Protein AF-A0A6A7BWP7-F1 (afdb_monomer_lite)

Structure (mmCIF, N/CA/C/O backbone):
data_AF-A0A6A7BWP7-F1
#
_entry.id   AF-A0A6A7BWP7-F1
#
loop_
_atom_site.group_PDB
_atom_site.id
_atom_site.type_symbol
_atom_site.label_atom_id
_atom_site.label_alt_id
_atom_site.label_comp_id
_atom_site.label_asym_id
_atom_site.label_entity_id
_atom_site.label_seq_id
_atom_site.pdbx_PDB_ins_code
_atom_site.Cartn_x
_atom_site.Cartn_y
_atom_site.Cartn_z
_atom_site.occupancy
_atom_site.B_iso_or_equiv
_atom_site.auth_seq_id
_atom_site.auth_comp_id
_atom_site.auth_asym_id
_atom_site.auth_atom_id
_atom_site.pdbx_PDB_model_num
ATOM 1 N N . MET A 1 1 ? -12.183 11.495 93.564 1.00 42.34 1 MET A N 1
ATOM 2 C CA . MET A 1 1 ? -11.309 10.315 93.735 1.00 42.34 1 MET A CA 1
ATOM 3 C C . MET A 1 1 ? -12.246 9.136 93.512 1.00 42.34 1 MET A C 1
ATOM 5 O O . MET A 1 1 ? -13.170 9.020 94.295 1.00 42.34 1 MET A O 1
ATOM 9 N N . THR A 1 2 ? -12.256 8.401 92.407 1.00 39.53 2 THR A N 1
ATOM 10 C CA . THR A 1 2 ? -11.175 7.902 91.549 1.00 39.53 2 THR A CA 1
ATOM 11 C C . THR A 1 2 ? -11.721 7.585 90.141 1.00 39.53 2 THR A C 1
ATOM 13 O O . THR A 1 2 ? -12.875 7.202 90.005 1.00 39.53 2 THR A O 1
ATOM 16 N N . GLU A 1 3 ? -10.885 7.839 89.125 1.00 33.81 3 GLU A N 1
ATOM 17 C CA . GLU A 1 3 ? -10.577 6.993 87.947 1.00 33.81 3 GLU A CA 1
ATOM 18 C C . GLU A 1 3 ? -11.770 6.305 87.234 1.00 33.81 3 GLU A C 1
ATOM 20 O O . GLU A 1 3 ? -12.441 5.444 87.779 1.00 33.81 3 GLU A O 1
ATOM 25 N N . GLY A 1 4 ? -12.124 6.623 85.986 1.00 46.78 4 GLY A N 1
ATOM 26 C CA . GLY A 1 4 ? -11.237 6.657 84.827 1.00 46.78 4 GLY A CA 1
ATOM 27 C C . GLY A 1 4 ? -11.129 5.267 84.192 1.00 46.78 4 GLY A C 1
ATOM 28 O O . GLY A 1 4 ? -10.122 4.600 84.373 1.00 46.78 4 GLY A O 1
ATOM 29 N N . THR A 1 5 ? -12.139 4.837 83.427 1.00 46.66 5 THR A N 1
ATOM 30 C CA . THR A 1 5 ? -11.960 3.773 82.422 1.00 46.66 5 THR A CA 1
ATOM 31 C C . THR A 1 5 ? -12.579 4.197 81.095 1.00 46.66 5 THR A C 1
ATOM 33 O O . THR A 1 5 ? -13.756 4.027 80.797 1.00 46.66 5 THR A O 1
ATOM 36 N N . SER A 1 6 ? -11.723 4.815 80.293 1.00 50.03 6 SER A N 1
ATOM 37 C CA . SER A 1 6 ? -11.802 4.892 78.843 1.00 50.03 6 SER A CA 1
ATOM 38 C C . SER A 1 6 ? -12.019 3.497 78.266 1.00 50.03 6 SER A C 1
ATOM 40 O O . SER A 1 6 ? -11.224 2.611 78.558 1.00 50.03 6 SER A O 1
ATOM 42 N N . ASN A 1 7 ? -13.014 3.306 77.399 1.00 47.91 7 ASN A N 1
ATOM 43 C CA . ASN A 1 7 ? -12.955 2.241 76.403 1.00 47.91 7 ASN A CA 1
ATOM 44 C C . ASN A 1 7 ? -13.770 2.591 75.144 1.00 47.91 7 ASN A C 1
ATOM 46 O O . ASN A 1 7 ? -14.995 2.615 75.147 1.00 47.91 7 ASN A O 1
ATOM 50 N N . LEU A 1 8 ? -12.995 2.803 74.074 1.00 52.53 8 LEU A N 1
ATOM 51 C CA . LEU A 1 8 ? -13.243 2.375 72.694 1.00 52.53 8 LEU A CA 1
ATOM 52 C C . LEU A 1 8 ? -14.245 3.195 71.865 1.00 52.53 8 LEU A C 1
ATOM 54 O O . LEU A 1 8 ? -15.415 2.874 71.713 1.00 52.53 8 LEU A O 1
ATOM 58 N N . THR A 1 9 ? -13.692 4.260 71.278 1.00 50.94 9 THR A N 1
ATOM 59 C CA . THR A 1 9 ? -13.924 4.750 69.908 1.00 50.94 9 THR A CA 1
ATOM 60 C C . THR A 1 9 ? -15.155 4.188 69.187 1.00 50.94 9 THR A C 1
ATOM 62 O O . THR A 1 9 ? -15.065 3.206 68.449 1.00 50.94 9 THR A O 1
ATOM 65 N N . ASN A 1 10 ? -16.277 4.901 69.278 1.00 48.47 10 ASN A N 1
ATOM 66 C CA . ASN A 1 10 ? -17.291 4.882 68.227 1.00 48.47 10 ASN A CA 1
ATOM 67 C C . ASN A 1 10 ? -16.734 5.642 67.010 1.00 48.47 10 ASN A C 1
ATOM 69 O O . ASN A 1 10 ? -17.066 6.792 66.744 1.00 48.47 10 ASN A O 1
ATOM 73 N N . SER A 1 11 ? -15.804 4.996 66.315 1.00 51.12 11 SER A N 1
ATOM 74 C CA . SER A 1 11 ? -15.327 5.388 64.996 1.00 51.12 11 SER A CA 1
ATOM 75 C C . SER A 1 11 ? -16.102 4.551 63.987 1.00 51.12 11 SER A C 1
ATOM 77 O O . SER A 1 11 ? -15.574 3.607 63.407 1.00 51.12 11 SER A O 1
ATOM 79 N N . LEU A 1 12 ? -17.381 4.890 63.806 1.00 52.97 12 LEU A N 1
ATOM 80 C CA . LEU A 1 12 ? -18.219 4.397 62.713 1.00 52.97 12 LEU A CA 1
ATOM 81 C C . LEU A 1 12 ? -17.777 5.073 61.400 1.00 52.97 12 LEU A C 1
ATOM 83 O O . LEU A 1 12 ? -18.544 5.765 60.738 1.00 52.97 12 LEU A O 1
ATOM 87 N N . TRP A 1 13 ? -16.498 4.930 61.053 1.00 53.03 13 TRP A N 1
ATOM 88 C CA . TRP A 1 13 ? -16.020 5.213 59.709 1.00 53.03 13 TRP A CA 1
ATOM 89 C C . TRP A 1 13 ? -16.316 3.957 58.912 1.00 53.03 13 TRP A C 1
ATOM 91 O O . TRP A 1 13 ? -15.490 3.052 58.792 1.00 53.03 13 TRP A O 1
ATOM 101 N N . GLU A 1 14 ? -17.567 3.887 58.463 1.00 47.09 14 GLU A N 1
ATOM 102 C CA . GLU A 1 14 ? -17.999 3.050 57.356 1.00 47.09 14 GLU A CA 1
ATOM 103 C C . GLU A 1 14 ? -16.857 3.019 56.338 1.00 47.09 14 GLU A C 1
ATOM 105 O O . GLU A 1 14 ? -16.463 4.055 55.792 1.00 47.09 14 GLU A O 1
ATOM 110 N N . HIS A 1 15 ? -16.273 1.836 56.137 1.00 58.03 15 HIS A N 1
ATOM 111 C CA . HIS A 1 15 ? -15.358 1.591 55.036 1.00 58.03 15 HIS A CA 1
ATOM 112 C C . HIS A 1 15 ? -16.188 1.732 53.764 1.00 58.03 15 HIS A C 1
ATOM 114 O O . HIS A 1 15 ? -16.691 0.751 53.215 1.00 58.03 15 HIS A O 1
ATOM 120 N N . HIS A 1 16 ? -16.379 2.975 53.323 1.00 56.75 16 HIS A N 1
ATOM 121 C CA . HIS A 1 16 ? -16.854 3.286 51.996 1.00 56.75 16 HIS A CA 1
ATOM 122 C C . HIS A 1 16 ? -15.875 2.602 51.049 1.00 56.75 16 HIS A C 1
ATOM 124 O O . HIS A 1 16 ? -14.782 3.102 50.782 1.00 56.75 16 HIS A O 1
ATOM 130 N N . HIS A 1 17 ? -16.276 1.433 50.553 1.00 64.75 17 HIS A N 1
ATOM 131 C CA . HIS A 1 17 ? -15.823 0.929 49.276 1.00 64.75 17 HIS A CA 1
ATOM 132 C C . HIS A 1 17 ? -16.153 2.031 48.281 1.00 64.75 17 HIS A C 1
ATOM 134 O O . HIS A 1 17 ? -17.276 2.137 47.786 1.00 64.75 17 HIS A O 1
ATOM 140 N N . TYR A 1 18 ? -15.186 2.917 48.072 1.00 62.28 18 TYR A N 1
ATOM 141 C CA . TYR A 1 18 ? -15.225 3.883 47.004 1.00 62.28 18 TYR A CA 1
ATOM 142 C C . TYR A 1 18 ? -15.200 3.071 45.714 1.00 62.28 18 TYR A C 1
ATOM 144 O O . TYR A 1 18 ? -14.145 2.690 45.212 1.00 62.28 18 TYR A O 1
ATOM 152 N N . ILE A 1 19 ? -16.388 2.725 45.230 1.00 62.31 19 ILE A N 1
ATOM 153 C CA . ILE A 1 19 ? -16.594 2.287 43.864 1.00 62.31 19 ILE A CA 1
ATOM 154 C C . ILE A 1 19 ? -16.574 3.594 43.072 1.00 62.31 19 ILE A C 1
ATOM 156 O O . ILE A 1 19 ? -17.521 4.379 43.197 1.00 62.31 19 ILE A O 1
ATOM 160 N N . PRO A 1 20 ? -15.493 3.904 42.336 1.00 55.38 20 PRO A N 1
ATOM 161 C CA . PRO A 1 20 ? -15.499 5.081 41.484 1.00 55.38 20 PRO A CA 1
ATOM 162 C C . PRO A 1 20 ? -16.707 5.000 40.532 1.00 55.38 20 PRO A C 1
ATOM 164 O O . PRO A 1 20 ? -17.070 3.899 40.105 1.00 55.38 20 PRO A O 1
ATOM 167 N N . PRO A 1 21 ? -17.341 6.134 40.173 1.00 55.56 21 PRO A N 1
ATOM 168 C CA . PRO A 1 21 ? -18.356 6.146 39.119 1.00 55.56 21 PRO A CA 1
ATOM 169 C C . PRO A 1 21 ? -17.769 5.528 37.840 1.00 55.56 21 PRO A C 1
ATOM 171 O O . PRO A 1 21 ? -16.542 5.548 37.695 1.00 55.56 21 PRO A O 1
ATOM 174 N N . PRO A 1 22 ? -18.583 5.005 36.898 1.00 56.62 22 PRO A N 1
ATOM 175 C CA . PRO A 1 22 ? -18.078 4.577 35.602 1.00 56.62 22 PRO A CA 1
ATOM 176 C C . PRO A 1 22 ? -17.503 5.816 34.924 1.00 56.62 22 PRO A C 1
ATOM 178 O O . PRO A 1 22 ? -18.209 6.611 34.302 1.00 56.62 22 PRO A O 1
ATOM 181 N N . THR A 1 23 ? -16.211 6.044 35.127 1.00 51.25 23 THR A N 1
ATOM 182 C CA . THR A 1 23 ? -15.495 7.095 34.448 1.00 51.25 23 THR A CA 1
ATOM 183 C C . THR A 1 23 ? -15.626 6.733 32.981 1.00 51.25 23 THR A C 1
ATOM 185 O O . THR A 1 23 ? -15.264 5.637 32.554 1.00 51.25 23 THR A O 1
ATOM 188 N N . GLN A 1 24 ? -16.153 7.650 32.174 1.00 51.38 24 GLN A N 1
ATOM 189 C CA . GLN A 1 24 ? -15.985 7.597 30.724 1.00 51.38 24 G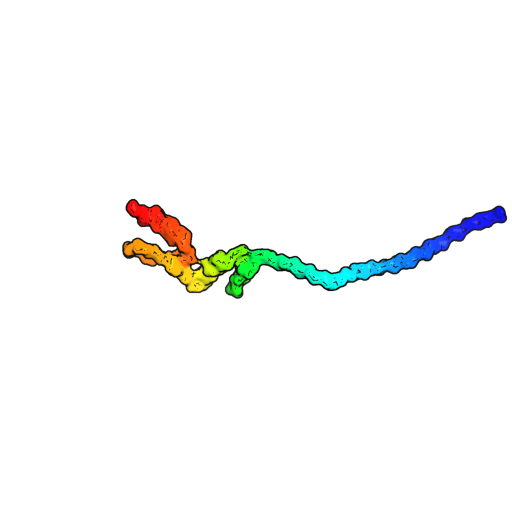LN A CA 1
ATOM 190 C C . GLN A 1 24 ? -14.509 7.869 30.378 1.00 51.38 24 GLN A C 1
ATOM 192 O O . GLN A 1 24 ? -14.185 8.688 29.528 1.00 51.38 24 GLN A O 1
ATOM 197 N N . ALA A 1 25 ? -13.582 7.205 31.066 1.00 55.97 25 ALA A N 1
ATOM 198 C CA . ALA A 1 25 ? -12.181 7.158 30.728 1.00 55.97 25 ALA A CA 1
ATOM 199 C C . ALA A 1 25 ? -11.984 6.017 29.729 1.00 55.97 25 ALA A C 1
ATOM 201 O O . ALA A 1 25 ? -11.239 5.068 29.956 1.00 55.97 25 ALA A O 1
ATOM 202 N N . SER A 1 26 ? -12.638 6.122 28.575 1.00 55.56 26 SER A N 1
ATOM 203 C CA . SER A 1 26 ? -12.034 5.568 27.373 1.00 55.56 26 SER A CA 1
ATOM 204 C C . SER A 1 26 ? -10.989 6.588 26.948 1.00 55.56 26 SER A C 1
ATOM 206 O O . SER A 1 26 ? -11.259 7.469 26.133 1.00 55.56 26 SER A O 1
ATOM 208 N N . TYR A 1 27 ? -9.801 6.514 27.555 1.00 57.88 27 TYR A N 1
ATOM 209 C CA . TYR A 1 27 ? -8.583 7.048 26.950 1.00 57.88 27 TYR A CA 1
ATOM 210 C C . TYR A 1 27 ? -8.685 6.843 25.434 1.00 57.88 27 TYR A C 1
ATOM 212 O O . TYR A 1 27 ? -9.074 5.739 25.036 1.00 57.88 27 TYR A O 1
ATOM 220 N N . PRO A 1 28 ? -8.401 7.840 24.574 1.00 58.16 28 PRO A N 1
ATOM 221 C CA . PRO A 1 28 ? -8.305 7.571 23.150 1.00 58.16 28 PRO A CA 1
ATOM 222 C C . PRO A 1 28 ? -7.371 6.370 22.990 1.00 58.16 28 PRO A C 1
ATOM 224 O O . PRO A 1 28 ? -6.191 6.461 23.333 1.00 58.16 28 PRO A O 1
ATOM 227 N N . LEU A 1 29 ? -7.937 5.227 22.576 1.00 61.19 29 LEU A N 1
ATOM 228 C CA . LEU A 1 29 ? -7.198 3.993 22.324 1.00 61.19 29 LEU A CA 1
ATOM 229 C C . LEU A 1 29 ? -5.981 4.347 21.460 1.00 61.19 29 LEU A C 1
ATOM 231 O O . LEU A 1 29 ? -6.104 5.282 20.656 1.00 61.19 29 LEU A O 1
ATOM 235 N N . PRO A 1 30 ? -4.833 3.658 21.639 1.00 58.34 30 PRO A N 1
ATOM 236 C CA . PRO A 1 30 ? -3.544 4.039 21.070 1.00 58.34 30 PRO A CA 1
ATOM 237 C C . PRO A 1 30 ? -3.715 4.638 19.680 1.00 58.34 30 PRO A C 1
ATOM 239 O O . PRO A 1 30 ? -4.368 4.038 18.826 1.00 58.34 30 PRO A O 1
ATOM 242 N N . GLN A 1 31 ? -3.170 5.836 19.466 1.00 58.12 31 GLN A N 1
ATOM 243 C CA . GLN A 1 31 ? -3.315 6.640 18.244 1.00 58.12 31 GLN A CA 1
ATOM 244 C C . GLN A 1 31 ? -2.796 5.960 16.950 1.00 58.12 31 GLN A C 1
ATOM 246 O O . GLN A 1 31 ? -2.693 6.609 15.914 1.00 5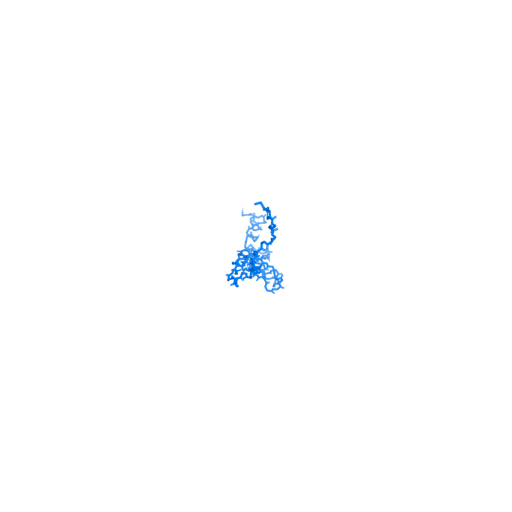8.12 31 GLN A O 1
ATOM 251 N N . ASP A 1 32 ? -2.564 4.648 16.957 1.00 58.91 32 ASP A N 1
ATOM 252 C CA . ASP A 1 32 ? -2.396 3.768 15.803 1.00 58.91 32 ASP A CA 1
ATOM 253 C C . ASP A 1 32 ? -3.759 3.237 15.311 1.00 58.91 32 ASP A C 1
ATOM 255 O O . ASP A 1 32 ? -4.051 2.041 15.334 1.00 58.91 32 ASP A O 1
ATOM 259 N N . ARG A 1 33 ? -4.627 4.144 14.842 1.00 72.75 33 ARG A N 1
ATOM 260 C CA . ARG A 1 33 ? -5.998 3.828 14.380 1.00 72.75 33 ARG A CA 1
ATOM 261 C C . ARG A 1 33 ? -6.085 3.072 13.047 1.00 72.75 33 ARG A C 1
ATOM 263 O O . ARG A 1 33 ? -7.180 2.866 12.530 1.00 72.75 33 ARG A O 1
ATOM 270 N N . TYR A 1 34 ? -4.962 2.657 12.471 1.00 89.50 34 TYR A N 1
ATOM 271 C CA . TYR A 1 34 ? -4.940 2.003 11.165 1.00 89.50 34 TYR A CA 1
ATOM 272 C C . TYR A 1 34 ? -4.577 0.534 11.332 1.00 89.50 34 TYR A C 1
ATOM 274 O O . TYR A 1 34 ? -3.414 0.152 11.248 1.00 89.50 34 TYR A O 1
ATOM 282 N N . LEU A 1 35 ? -5.598 -0.280 11.587 1.00 91.50 35 LEU A N 1
ATOM 283 C CA . LEU A 1 35 ? -5.480 -1.724 11.755 1.00 91.50 35 LEU A CA 1
ATOM 284 C C . LEU A 1 35 ? -5.656 -2.443 10.419 1.00 91.50 35 LEU A C 1
ATOM 286 O O . LEU A 1 35 ? -6.569 -2.153 9.645 1.00 91.50 35 LEU A O 1
ATOM 290 N N . CYS A 1 36 ? -4.793 -3.417 10.160 1.00 93.44 36 CYS A N 1
ATOM 291 C CA . CYS A 1 36 ? -4.991 -4.357 9.071 1.00 93.44 36 CYS A CA 1
ATOM 292 C C . CYS A 1 36 ? -6.024 -5.402 9.472 1.00 93.44 36 CYS A C 1
ATOM 294 O O . CYS A 1 36 ? -5.785 -6.178 10.387 1.00 93.44 36 CYS A O 1
ATOM 296 N N . THR A 1 37 ? -7.138 -5.486 8.754 1.00 89.94 37 THR A N 1
ATOM 297 C CA . THR A 1 37 ? -8.190 -6.475 9.033 1.00 89.94 37 THR A CA 1
ATOM 298 C C . THR A 1 37 ? -7.758 -7.915 8.749 1.00 89.94 37 THR A C 1
ATOM 300 O O . THR A 1 37 ? -8.321 -8.841 9.317 1.00 89.94 37 THR A O 1
ATOM 303 N N . THR A 1 38 ? -6.740 -8.121 7.907 1.00 93.06 38 THR A N 1
ATOM 304 C CA . THR A 1 38 ? -6.234 -9.457 7.556 1.00 93.06 38 THR A CA 1
ATOM 305 C C . THR A 1 38 ? -5.329 -10.056 8.633 1.00 93.06 38 THR A C 1
ATOM 307 O O . THR A 1 38 ? -5.362 -11.260 8.854 1.00 93.06 38 THR A O 1
ATOM 310 N N . CYS A 1 39 ? -4.492 -9.249 9.294 1.00 94.12 39 CYS A N 1
ATOM 311 C CA . CYS A 1 39 ? -3.480 -9.751 10.240 1.00 94.12 39 CYS A CA 1
ATOM 312 C C . CYS A 1 39 ? -3.407 -8.975 11.563 1.00 94.12 39 CYS A C 1
ATOM 314 O O . CYS A 1 39 ? -2.472 -9.160 12.340 1.00 94.12 39 CYS A O 1
ATOM 316 N N . ASN A 1 40 ? -4.360 -8.073 11.794 1.00 89.88 40 ASN A N 1
ATOM 317 C CA . ASN A 1 40 ? -4.519 -7.238 12.984 1.00 89.88 40 ASN A CA 1
ATOM 318 C C . ASN A 1 40 ? -3.300 -6.379 13.374 1.00 89.88 40 ASN A C 1
ATOM 320 O O . ASN A 1 40 ? -3.218 -5.881 14.494 1.00 89.88 40 ASN A O 1
ATOM 324 N N . LYS A 1 41 ? -2.347 -6.173 12.453 1.00 91.12 41 LYS A N 1
ATOM 325 C CA . LYS A 1 41 ? -1.214 -5.258 12.654 1.00 91.12 41 LYS A CA 1
ATOM 326 C C . LYS A 1 41 ? -1.696 -3.810 12.662 1.00 91.12 41 LYS A C 1
ATOM 328 O O . LYS A 1 41 ? -2.446 -3.410 11.770 1.00 91.12 41 LYS A O 1
ATOM 333 N N . SER A 1 42 ? -1.227 -3.031 13.632 1.00 90.19 42 SER A N 1
ATOM 334 C CA . SER A 1 42 ? -1.486 -1.597 13.730 1.00 90.19 42 SER A CA 1
ATOM 335 C C . SER A 1 42 ? -0.407 -0.781 13.017 1.00 90.19 42 SER A C 1
ATOM 337 O O . SER A 1 42 ? 0.755 -1.180 12.908 1.00 90.19 42 SER A O 1
ATOM 339 N N . PHE A 1 43 ? -0.811 0.380 12.511 1.00 90.88 43 PHE A N 1
ATOM 340 C CA . PHE A 1 43 ? 0.062 1.353 11.874 1.00 90.88 43 PHE A CA 1
ATOM 341 C C . PHE A 1 43 ? -0.303 2.75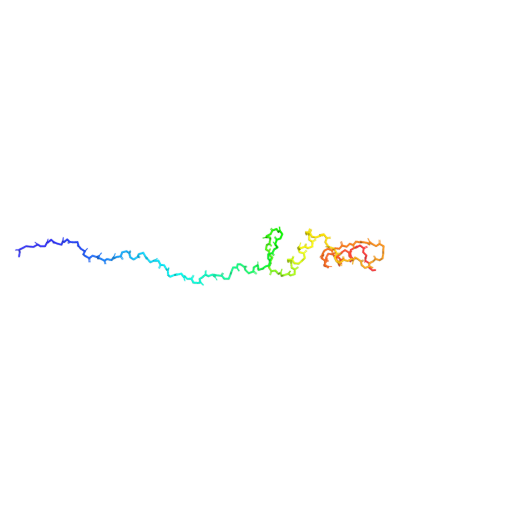6 12.353 1.00 90.88 43 PHE A C 1
ATOM 343 O O . PHE A 1 43 ? -1.478 3.080 12.521 1.00 90.88 43 PHE A O 1
ATOM 350 N N . SER A 1 44 ? 0.697 3.629 12.452 1.00 89.62 44 SER A N 1
ATOM 351 C CA . SER A 1 44 ? 0.498 5.025 12.870 1.00 89.62 44 SER A CA 1
ATOM 352 C C . SER A 1 44 ? -0.086 5.919 11.777 1.00 89.62 44 SER A C 1
ATOM 354 O O . SER A 1 44 ? -0.501 7.045 12.036 1.00 89.62 44 SER A O 1
ATOM 356 N N . ARG A 1 45 ? -0.093 5.454 10.519 1.00 90.88 45 ARG A N 1
ATOM 357 C CA . ARG A 1 45 ? -0.511 6.231 9.339 1.00 90.88 45 ARG A CA 1
ATOM 358 C C . ARG A 1 45 ? -1.362 5.370 8.396 1.00 90.88 45 ARG A C 1
ATOM 360 O O . ARG A 1 45 ? -1.001 4.214 8.160 1.00 90.88 45 ARG A O 1
ATOM 367 N N . PRO A 1 46 ? -2.400 5.938 7.750 1.00 91.56 46 PRO A N 1
ATOM 368 C CA . PRO A 1 46 ? -3.251 5.192 6.821 1.00 91.56 46 PRO A CA 1
ATOM 369 C C . PRO A 1 46 ? -2.478 4.768 5.571 1.00 91.56 46 PRO A C 1
ATOM 371 O O . PRO A 1 46 ? -2.709 3.697 5.019 1.00 91.56 46 PRO A O 1
ATOM 374 N N . SER A 1 47 ? -1.518 5.588 5.132 1.00 92.56 47 SER A N 1
ATOM 375 C CA . SER A 1 47 ? -0.651 5.256 4.003 1.00 92.56 47 SER A CA 1
ATOM 376 C C . SER A 1 47 ? 0.221 4.034 4.287 1.00 92.56 47 SER A C 1
ATOM 378 O O . SER A 1 47 ? 0.413 3.217 3.390 1.00 92.56 47 SER A O 1
ATOM 380 N N . SER A 1 48 ? 0.707 3.874 5.521 1.00 93.62 48 SER A N 1
ATOM 381 C CA . SER A 1 48 ? 1.469 2.694 5.935 1.00 93.62 48 SER A CA 1
ATOM 382 C C . SER A 1 48 ? 0.597 1.442 5.929 1.00 93.62 48 SER A C 1
ATOM 384 O O . SER A 1 48 ? 1.028 0.423 5.400 1.00 93.62 48 SER A O 1
ATOM 386 N N . LEU A 1 49 ? -0.645 1.537 6.420 1.00 94.56 49 LEU A N 1
ATOM 387 C CA . LEU A 1 49 ? -1.615 0.442 6.339 1.00 94.56 49 LEU A CA 1
ATOM 388 C C . LEU A 1 49 ? -1.933 0.066 4.882 1.00 94.56 49 LEU A C 1
ATOM 390 O O . LEU A 1 49 ? -1.930 -1.111 4.538 1.00 94.56 49 LEU A O 1
ATOM 394 N N . LYS A 1 50 ? -2.164 1.052 4.009 1.00 93.56 50 LYS A N 1
ATOM 395 C CA . LYS A 1 50 ? -2.437 0.810 2.583 1.00 93.56 50 LYS A CA 1
ATOM 396 C C . LYS A 1 50 ? -1.249 0.162 1.870 1.00 93.56 50 LYS A C 1
ATOM 398 O O . LYS A 1 50 ? -1.415 -0.753 1.076 1.00 93.56 50 LYS A O 1
ATOM 403 N N . ILE A 1 51 ? -0.031 0.618 2.156 1.00 95.00 51 ILE A N 1
ATOM 404 C CA . ILE A 1 51 ? 1.177 -0.020 1.623 1.00 95.00 51 ILE A CA 1
ATOM 405 C C . ILE A 1 51 ? 1.293 -1.454 2.145 1.00 95.00 51 ILE A C 1
ATOM 407 O O . ILE A 1 51 ? 1.628 -2.363 1.388 1.00 95.00 51 ILE A O 1
ATOM 411 N N . HIS A 1 52 ? 1.002 -1.654 3.428 1.00 94.75 52 HIS A N 1
ATOM 412 C CA . HIS A 1 52 ? 1.002 -2.971 4.037 1.00 94.75 52 HIS A CA 1
ATOM 413 C C . HIS A 1 52 ? -0.038 -3.900 3.404 1.00 94.75 52 HIS A C 1
ATOM 415 O O . HIS A 1 52 ? 0.285 -5.054 3.162 1.00 94.75 52 HIS A O 1
ATOM 421 N N . SER A 1 53 ? -1.241 -3.433 3.058 1.00 94.44 53 SER A N 1
ATOM 422 C CA . SER A 1 53 ? -2.256 -4.306 2.449 1.00 94.44 53 SER A CA 1
ATOM 423 C C . SER A 1 53 ? -1.799 -4.919 1.121 1.00 94.44 53 SER A C 1
ATOM 425 O O . SER A 1 53 ? -2.184 -6.043 0.808 1.00 94.44 53 SER A O 1
ATOM 427 N N . HIS A 1 54 ? -0.907 -4.250 0.383 1.00 95.19 54 HIS A N 1
ATOM 428 C CA . HIS A 1 54 ? -0.290 -4.821 -0.817 1.00 95.19 54 HIS A CA 1
ATOM 429 C C . HIS A 1 54 ? 0.573 -6.065 -0.534 1.00 95.19 54 HIS A C 1
ATOM 431 O O . HIS A 1 54 ? 0.808 -6.851 -1.448 1.00 95.19 54 HIS A O 1
ATOM 437 N N . SER A 1 55 ? 1.044 -6.288 0.703 1.00 94.00 55 SER A N 1
ATOM 438 C CA . SER A 1 55 ? 1.746 -7.534 1.050 1.00 94.00 55 SER A CA 1
ATOM 439 C C . SER A 1 55 ? 0.814 -8.741 1.103 1.00 94.00 55 SER A C 1
ATOM 441 O O . SER A 1 55 ? 1.285 -9.859 0.940 1.00 94.00 55 SER A O 1
ATOM 443 N N . HIS A 1 56 ? -0.484 -8.516 1.325 1.00 94.56 56 HIS A N 1
ATOM 444 C CA . HIS A 1 56 ? -1.494 -9.576 1.326 1.00 94.56 56 HIS A CA 1
ATOM 445 C C . HIS A 1 56 ? -2.027 -9.841 -0.078 1.00 94.56 56 HIS A C 1
ATOM 447 O O . HIS A 1 56 ? -2.172 -10.991 -0.471 1.00 94.56 56 HIS A O 1
ATOM 453 N N . THR A 1 57 ? -2.286 -8.785 -0.854 1.00 94.19 57 THR A N 1
ATOM 454 C CA . THR A 1 57 ? -2.823 -8.916 -2.220 1.00 94.19 57 THR A CA 1
ATOM 455 C C . THR A 1 57 ? -1.751 -9.219 -3.266 1.00 94.19 57 THR A C 1
ATOM 457 O O . THR A 1 57 ? -2.070 -9.622 -4.380 1.00 94.19 57 THR A O 1
ATOM 460 N N . GLY A 1 58 ? -0.475 -8.990 -2.945 1.00 93.88 58 GLY A N 1
ATOM 461 C CA . GLY A 1 58 ? 0.629 -9.103 -3.898 1.00 93.88 58 GLY A CA 1
ATOM 462 C C . GLY A 1 58 ? 0.666 -7.979 -4.939 1.00 93.88 58 GLY A C 1
ATOM 463 O O . GLY A 1 58 ? 1.479 -8.028 -5.865 1.00 93.88 58 GLY A O 1
ATOM 464 N N . GLU A 1 59 ? -0.180 -6.955 -4.802 1.00 95.44 59 GLU A N 1
ATOM 465 C CA . GLU A 1 59 ? -0.234 -5.833 -5.731 1.00 95.44 59 GLU A CA 1
ATOM 466 C C . GLU A 1 59 ? 1.078 -5.041 -5.758 1.00 95.44 59 GLU A C 1
ATOM 468 O O . GLU A 1 59 ? 1.676 -4.694 -4.736 1.00 95.44 59 GLU A O 1
ATOM 473 N N . LYS A 1 60 ? 1.520 -4.700 -6.969 1.00 95.19 60 LYS A N 1
ATOM 474 C CA . LYS A 1 60 ? 2.736 -3.913 -7.202 1.00 95.19 60 LYS A CA 1
ATOM 475 C C . LYS A 1 60 ? 2.437 -2.778 -8.180 1.00 95.19 60 LYS A C 1
ATOM 477 O O . LYS A 1 60 ? 2.814 -2.862 -9.350 1.00 95.19 60 LYS A O 1
ATOM 482 N N . PRO A 1 61 ? 1.742 -1.720 -7.726 1.00 94.06 61 PRO A N 1
ATOM 483 C CA . PRO A 1 61 ? 1.299 -0.639 -8.604 1.00 94.06 61 PRO A CA 1
ATOM 484 C C . PRO A 1 61 ? 2.458 0.193 -9.171 1.00 94.06 61 PRO A C 1
ATOM 486 O O . PRO A 1 61 ? 2.291 0.870 -10.183 1.00 94.06 61 PRO A O 1
ATOM 489 N N . PHE A 1 62 ? 3.644 0.157 -8.555 1.00 96.25 62 PHE A N 1
ATOM 490 C CA . PHE A 1 62 ? 4.780 0.974 -8.979 1.00 96.25 62 PHE A CA 1
ATOM 491 C C . PHE A 1 62 ? 5.723 0.174 -9.877 1.00 96.25 62 PHE A C 1
ATOM 493 O O . PHE A 1 62 ? 6.632 -0.496 -9.388 1.00 96.25 62 PHE A O 1
ATOM 500 N N . LYS A 1 63 ? 5.512 0.253 -11.191 1.00 96.81 63 LYS A N 1
ATOM 501 C CA . LYS A 1 63 ? 6.396 -0.353 -12.197 1.00 96.81 63 LYS A CA 1
ATOM 502 C C . LYS A 1 63 ? 7.604 0.544 -12.474 1.00 96.81 63 LYS A C 1
ATOM 504 O O . LYS A 1 63 ? 7.486 1.767 -12.430 1.00 96.81 63 LYS A O 1
ATOM 509 N N . CYS A 1 64 ? 8.757 -0.065 -12.735 1.00 96.69 64 CYS A N 1
ATOM 510 C CA . CYS A 1 64 ? 9.930 0.645 -13.230 1.00 96.69 64 CYS A CA 1
ATOM 511 C C . CYS A 1 64 ? 9.608 1.239 -14.615 1.00 96.69 64 CYS A C 1
ATOM 513 O O . CYS A 1 64 ? 9.090 0.507 -15.461 1.00 96.69 64 CYS A O 1
ATOM 515 N N . PRO A 1 65 ? 9.892 2.531 -14.857 1.00 94.56 65 PRO A N 1
ATOM 516 C CA . PRO A 1 65 ? 9.617 3.166 -16.145 1.00 94.56 65 PRO A CA 1
ATOM 51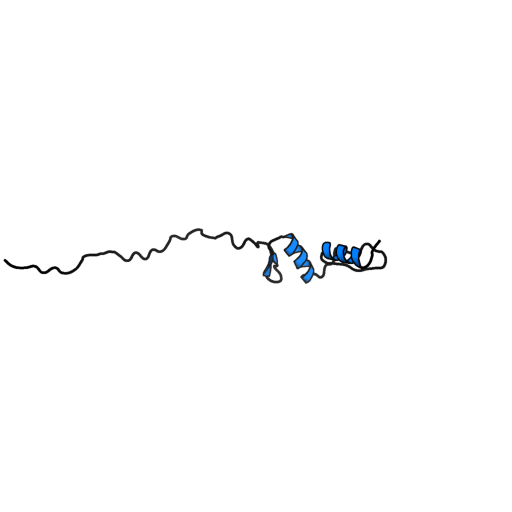7 C C . PRO A 1 65 ? 10.613 2.757 -17.240 1.00 94.56 65 PRO A C 1
ATOM 519 O O . PRO A 1 65 ? 10.341 2.975 -18.418 1.00 94.56 65 PRO A O 1
ATOM 522 N N . HIS A 1 66 ? 11.761 2.177 -16.868 1.00 94.75 66 HIS A N 1
ATOM 523 C CA . HIS A 1 66 ? 12.783 1.773 -17.824 1.00 94.75 66 HIS A CA 1
ATOM 524 C C . HIS A 1 66 ? 12.289 0.601 -18.677 1.00 94.75 66 HIS A C 1
ATOM 526 O O . HIS A 1 66 ? 11.895 -0.453 -18.162 1.00 94.75 66 HIS A O 1
ATOM 532 N N . GLN A 1 67 ? 12.323 0.795 -19.993 1.00 94.62 67 GLN A N 1
ATOM 533 C CA . GLN A 1 67 ? 11.880 -0.203 -20.956 1.00 94.62 67 GLN A CA 1
ATOM 534 C C . GLN A 1 67 ? 12.735 -1.469 -20.835 1.00 94.62 67 GLN A C 1
ATOM 536 O O . GLN A 1 67 ? 13.946 -1.404 -20.654 1.00 94.62 67 GLN A O 1
ATOM 541 N N . GLY A 1 68 ? 12.092 -2.635 -20.867 1.00 93.38 68 GLY A N 1
ATOM 542 C CA . GLY A 1 68 ? 12.765 -3.929 -20.709 1.00 93.38 68 GLY A CA 1
ATOM 543 C C . GLY A 1 68 ? 13.099 -4.346 -19.268 1.00 93.38 68 GLY A C 1
ATOM 544 O O . GLY A 1 68 ? 13.427 -5.508 -19.054 1.00 93.38 68 GLY A O 1
ATOM 545 N N . CYS A 1 69 ? 12.966 -3.475 -18.257 1.00 95.38 69 CYS A N 1
ATOM 546 C CA . CYS A 1 69 ? 13.257 -3.857 -16.866 1.00 95.38 69 CYS A CA 1
ATOM 547 C C . CYS A 1 69 ? 12.169 -4.765 -16.259 1.00 95.38 69 CYS A C 1
ATOM 549 O O . CYS A 1 69 ? 12.468 -5.724 -15.549 1.00 95.38 69 CYS A O 1
ATOM 551 N N . GLY A 1 70 ? 10.891 -4.447 -16.494 1.00 93.62 70 GLY A N 1
ATOM 552 C CA . GLY A 1 70 ? 9.744 -5.246 -16.035 1.00 93.62 70 GLY A CA 1
ATOM 553 C C . GLY A 1 70 ? 9.543 -5.333 -14.510 1.00 93.62 70 GLY A C 1
ATOM 554 O O . GLY A 1 70 ? 8.549 -5.900 -14.056 1.00 93.62 70 GLY A O 1
ATOM 555 N N . LYS A 1 71 ? 10.439 -4.764 -13.691 1.00 96.56 71 LYS A N 1
ATOM 556 C CA . LYS A 1 71 ? 10.344 -4.816 -12.224 1.00 96.56 71 LYS A CA 1
ATOM 557 C C . LYS A 1 71 ? 9.212 -3.932 -11.701 1.00 96.56 71 LYS A C 1
ATOM 559 O O . LYS A 1 71 ? 9.035 -2.797 -12.137 1.00 96.56 71 LYS A O 1
ATOM 564 N N . ALA A 1 72 ? 8.484 -4.436 -10.706 1.00 96.38 72 ALA A N 1
ATOM 565 C CA . ALA A 1 72 ? 7.403 -3.722 -10.034 1.00 96.38 72 ALA A CA 1
ATOM 566 C C . ALA A 1 72 ? 7.541 -3.798 -8.508 1.00 96.38 72 ALA A C 1
ATOM 568 O O . ALA A 1 72 ? 8.075 -4.766 -7.961 1.00 96.38 72 ALA A O 1
ATOM 569 N N . PHE A 1 73 ? 7.039 -2.776 -7.820 1.00 96.25 73 PHE A N 1
ATOM 570 C CA . PHE A 1 73 ? 7.190 -2.583 -6.383 1.00 96.25 73 PHE A CA 1
ATOM 571 C C . PHE A 1 73 ? 5.848 -2.222 -5.738 1.00 96.25 73 PHE A C 1
ATOM 573 O O . PHE A 1 73 ? 5.009 -1.548 -6.339 1.00 96.25 73 PHE A O 1
ATOM 580 N N . SER A 1 74 ? 5.669 -2.626 -4.480 1.00 95.31 74 SER A N 1
ATOM 581 C CA . SER A 1 74 ? 4.523 -2.239 -3.644 1.00 95.31 74 SER A CA 1
ATOM 582 C C . SER A 1 74 ? 4.642 -0.816 -3.086 1.00 95.31 74 SER A C 1
ATOM 584 O O . SER A 1 74 ? 3.652 -0.228 -2.664 1.00 95.31 74 SER A O 1
ATOM 586 N N . VAL A 1 75 ? 5.848 -0.228 -3.111 1.00 95.44 75 VAL A N 1
ATOM 587 C CA . VAL A 1 75 ? 6.133 1.111 -2.567 1.00 95.44 75 VAL A CA 1
ATOM 588 C C . VAL A 1 75 ? 6.888 1.969 -3.577 1.00 95.44 75 VAL A C 1
ATOM 590 O O . VAL A 1 75 ? 7.921 1.557 -4.107 1.00 95.44 75 VAL A O 1
ATOM 593 N N . ARG A 1 76 ? 6.427 3.210 -3.782 1.00 95.12 76 ARG A N 1
ATOM 594 C CA . ARG A 1 76 ? 7.043 4.177 -4.708 1.00 95.12 76 ARG A CA 1
ATOM 595 C C . ARG A 1 76 ? 8.508 4.482 -4.379 1.00 95.12 76 ARG A C 1
ATOM 597 O O . ARG A 1 76 ? 9.321 4.598 -5.289 1.00 95.12 76 ARG A O 1
ATOM 604 N N . SER A 1 77 ? 8.852 4.622 -3.098 1.00 95.62 77 SER A N 1
ATOM 605 C CA . SER A 1 77 ? 10.230 4.901 -2.665 1.00 95.62 77 SER A CA 1
ATOM 606 C C . SER A 1 77 ? 11.192 3.770 -3.036 1.00 95.62 77 SER A C 1
ATOM 608 O O . SER A 1 77 ? 12.313 4.040 -3.462 1.00 95.62 77 SER A O 1
ATOM 610 N N . ASN A 1 78 ? 10.74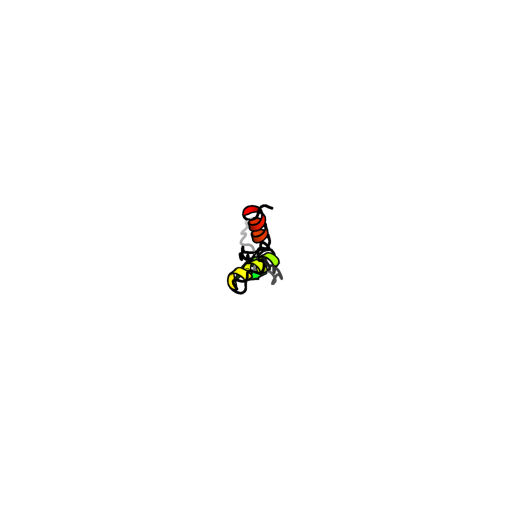1 2.515 -2.949 1.00 96.56 78 ASN A N 1
ATOM 611 C CA . ASN A 1 78 ? 11.529 1.352 -3.353 1.00 96.56 78 ASN A CA 1
ATOM 612 C C . ASN A 1 78 ? 11.784 1.340 -4.862 1.00 96.56 78 ASN A C 1
ATOM 614 O O . ASN A 1 78 ? 12.924 1.130 -5.269 1.00 96.56 78 ASN A O 1
ATOM 618 N N . MET A 1 79 ? 10.760 1.635 -5.670 1.00 96.81 79 MET A N 1
ATOM 619 C CA . MET A 1 79 ? 10.904 1.776 -7.122 1.00 96.81 79 MET A CA 1
ATOM 620 C C . MET A 1 79 ? 11.916 2.872 -7.483 1.00 96.81 79 MET A C 1
ATOM 622 O O . MET A 1 79 ? 12.863 2.594 -8.211 1.00 96.81 79 MET A O 1
ATOM 626 N N . LYS A 1 80 ? 11.803 4.071 -6.892 1.00 96.12 80 LYS A N 1
ATOM 627 C CA . LYS A 1 80 ? 12.751 5.179 -7.129 1.00 96.12 80 LYS A CA 1
ATOM 628 C C . LYS A 1 80 ? 14.184 4.849 -6.707 1.00 96.12 80 LYS A C 1
ATOM 630 O O . LYS A 1 80 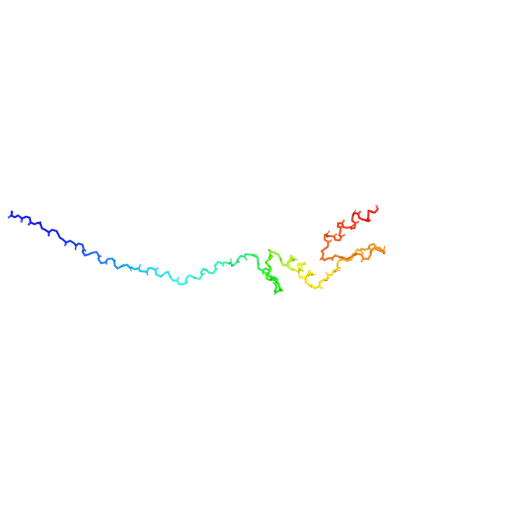? 15.146 5.307 -7.315 1.00 96.12 80 LYS A O 1
ATOM 635 N N . ARG A 1 81 ? 14.358 4.100 -5.614 1.00 96.62 81 ARG A N 1
ATOM 636 C CA . ARG A 1 81 ? 15.685 3.632 -5.189 1.00 96.62 81 ARG A CA 1
ATOM 637 C C . ARG A 1 81 ? 16.267 2.653 -6.205 1.00 96.62 81 ARG A C 1
ATOM 639 O O . ARG A 1 81 ? 17.444 2.761 -6.517 1.00 96.62 81 ARG A O 1
ATOM 646 N N . HIS A 1 82 ? 15.452 1.730 -6.706 1.00 96.31 82 HIS A N 1
ATOM 647 C CA . HIS A 1 82 ? 15.865 0.810 -7.758 1.00 96.31 82 HIS A CA 1
ATOM 648 C C . HIS A 1 82 ? 16.239 1.549 -9.047 1.00 96.31 82 HIS A C 1
ATOM 650 O O . HIS A 1 82 ? 17.298 1.267 -9.592 1.00 96.31 82 HIS A O 1
ATOM 656 N N . GLU A 1 83 ? 15.421 2.505 -9.490 1.00 95.81 83 GLU A N 1
ATOM 657 C CA . GLU A 1 83 ? 15.687 3.334 -10.670 1.00 95.81 83 GLU A CA 1
ATOM 658 C C . GLU A 1 83 ? 17.059 4.006 -10.571 1.00 95.81 83 GLU A C 1
ATOM 660 O O . GLU A 1 83 ? 17.923 3.742 -11.395 1.00 95.81 83 GLU A O 1
ATOM 665 N N . ARG A 1 84 ? 17.320 4.746 -9.485 1.00 95.31 84 ARG A N 1
ATOM 666 C CA . ARG A 1 84 ? 18.605 5.439 -9.283 1.00 95.31 84 ARG A CA 1
ATOM 667 C C . ARG A 1 84 ? 19.825 4.514 -9.189 1.00 95.31 84 ARG A C 1
ATOM 669 O O . ARG A 1 84 ? 20.934 4.979 -9.403 1.00 95.31 84 ARG A O 1
ATOM 676 N N . GLY A 1 85 ? 19.642 3.252 -8.796 1.00 95.06 85 GLY A N 1
ATOM 677 C CA . GLY A 1 85 ? 20.745 2.306 -8.596 1.00 95.06 85 GLY A CA 1
ATOM 678 C C . GLY A 1 85 ? 21.017 1.396 -9.794 1.00 95.06 85 GLY A C 1
ATOM 679 O O . GLY A 1 85 ? 22.168 1.139 -10.118 1.00 95.06 85 GLY A O 1
ATOM 680 N N . CYS A 1 86 ? 19.970 0.882 -10.439 1.00 94.88 86 CYS A N 1
ATOM 681 C CA . CYS A 1 86 ? 20.092 -0.033 -11.579 1.00 94.88 86 CYS A CA 1
ATOM 682 C C . CYS A 1 86 ? 20.042 0.681 -12.930 1.00 94.88 86 CYS A C 1
ATOM 684 O O . CYS A 1 86 ? 20.530 0.132 -13.913 1.00 94.88 86 CYS A O 1
ATOM 686 N N . HIS A 1 87 ? 19.433 1.864 -12.981 1.00 93.56 87 HIS A N 1
ATOM 687 C CA . HIS A 1 87 ? 19.296 2.678 -14.184 1.00 93.56 87 HIS A CA 1
ATOM 688 C C . HIS A 1 87 ? 19.816 4.093 -13.904 1.00 93.56 87 HIS A C 1
ATOM 690 O O . HIS A 1 87 ? 19.038 5.050 -13.938 1.00 93.56 87 HIS A O 1
ATOM 696 N N . PRO A 1 88 ? 21.112 4.241 -13.565 1.00 83.31 88 PRO A N 1
ATOM 697 C CA . PRO A 1 88 ? 21.724 5.559 -13.564 1.00 83.31 88 PRO A CA 1
ATOM 698 C C . PRO A 1 88 ? 21.594 6.125 -14.983 1.00 83.31 88 PRO A C 1
ATOM 700 O O . PRO A 1 88 ? 21.905 5.438 -15.955 1.00 83.31 88 PRO A O 1
ATOM 703 N N . THR A 1 89 ? 21.026 7.323 -15.079 1.00 72.31 89 THR A N 1
ATOM 704 C CA . THR A 1 89 ? 20.885 8.079 -16.330 1.00 72.31 89 THR A CA 1
ATOM 705 C C . THR A 1 89 ? 22.230 8.343 -16.974 1.00 72.31 89 THR A C 1
ATOM 707 O O . THR A 1 89 ? 23.145 8.719 -16.203 1.00 72.31 89 THR A O 1
#

Radius of gyration: 33.09 Å; chains: 1; bounding box: 40×20×115 Å

Secondary structure (DSSP, 8-state):
------------------------------S--EE-TTT--EESSHHHHHHHHHHHH----EE--STTT--EESSHHHHHHHHHHHS--

Organism: NCBI:txid1314780

Foldseek 3Di:
DDDDDDDDDPPPPPPPPCPDDPPPPPPPPPCQPQADPVPRDTDNDVVVSQLVVCVVVVDFPAAQPDPPPRDGHSDNVVSVVCCCPVPPD

Sequence (89 aa):
MTEGTSNLTNSLWEHHHYIPPPTQASYPLPQDRYLCTTCNKSFSRPSSLKIHSHSHTGEKPFKCPHQGCGKAFSVRSNMKRHERGCHPT

pLDDT: mean 78.81, std 19.98, range [33.81, 96.81]

InterPro domains:
  IPR013087 Zinc finger C2H2-type [PF00096] (34-56)
  IPR013087 Zinc finger C2H2-type [PF00096] (62-87)
  IPR013087 Zinc finger C2H2-type [PS00028] (36-56)
  IPR013087 Zinc finger C2H2-type [PS00028] (64-87)
  IPR013087 Zinc finger C2H2-type [PS50157] (34-61)
  IPR013087 Zinc finger C2H2-type [PS50157] (62-89)
  IPR013087 Zinc finger C2H2-type [SM00355] (34-56)
  IPR013087 Zinc finger C2H2-type [SM00355] (62-87)
  IPR036236 Zinc finger C2H2 superfamily [SSF57667] (33-84)